Protein AF-A0A9P5D5K8-F1 (afdb_monomer_lite)

pLDDT: mean 82.78, std 13.25, range [27.94, 95.75]

Structure (mmCIF, N/CA/C/O backbone):
data_AF-A0A9P5D5K8-F1
#
_entry.id   AF-A0A9P5D5K8-F1
#
loop_
_atom_site.group_PDB
_atom_site.id
_atom_site.type_symbol
_atom_site.label_atom_id
_atom_site.label_alt_id
_atom_site.label_comp_id
_atom_site.label_asym_id
_atom_site.label_entity_id
_atom_site.label_seq_id
_atom_site.pdbx_PDB_ins_code
_atom_site.Cartn_x
_atom_site.Cartn_y
_atom_site.Cartn_z
_atom_site.occupancy
_atom_site.B_iso_or_equiv
_atom_site.auth_seq_id
_atom_site.auth_comp_id
_atom_site.auth_asym_id
_atom_site.auth_atom_id
_atom_site.pdbx_PDB_model_num
ATOM 1 N N . MET A 1 1 ? 2.256 -13.769 1.534 1.00 31.75 1 MET A N 1
ATOM 2 C CA . MET A 1 1 ? 2.678 -12.699 2.464 1.00 31.75 1 MET A CA 1
ATOM 3 C C . MET A 1 1 ? 2.309 -11.351 1.866 1.00 31.75 1 MET A C 1
ATOM 5 O O . MET A 1 1 ? 3.086 -10.786 1.107 1.00 31.75 1 MET A O 1
ATOM 9 N N . VAL A 1 2 ? 1.095 -10.870 2.132 1.00 27.94 2 VAL A N 1
ATOM 10 C CA . VAL A 1 2 ? 0.688 -9.510 1.761 1.00 27.94 2 VAL A CA 1
ATOM 11 C C . VAL A 1 2 ? 0.846 -8.666 3.016 1.00 27.94 2 VAL A C 1
ATOM 13 O O . VAL A 1 2 ? 0.007 -8.710 3.905 1.00 27.94 2 VAL A O 1
ATOM 16 N N . LEU A 1 3 ? 1.962 -7.943 3.112 1.00 34.12 3 LEU A N 1
ATOM 17 C CA . LEU A 1 3 ? 2.129 -6.882 4.102 1.00 34.12 3 LEU A CA 1
ATOM 18 C C . LEU A 1 3 ? 1.302 -5.679 3.638 1.00 34.12 3 LEU A C 1
ATOM 20 O O . LEU A 1 3 ? 1.823 -4.732 3.053 1.00 34.12 3 LEU A O 1
ATOM 24 N N . GLY A 1 4 ? -0.009 -5.754 3.850 1.00 31.48 4 GLY A N 1
ATOM 25 C CA . GLY A 1 4 ? -0.887 -4.598 3.784 1.00 31.48 4 GLY A CA 1
ATOM 26 C C . GLY A 1 4 ? -0.728 -3.804 5.071 1.00 31.48 4 GLY A C 1
ATOM 27 O O . GLY A 1 4 ? -1.453 -4.043 6.026 1.00 31.48 4 GLY A O 1
ATOM 28 N N . ARG A 1 5 ? 0.235 -2.877 5.119 1.00 42.47 5 ARG A N 1
ATOM 29 C CA . ARG A 1 5 ? 0.195 -1.796 6.111 1.00 42.47 5 ARG A CA 1
ATOM 30 C C . ARG A 1 5 ? -0.970 -0.889 5.735 1.00 42.47 5 ARG A C 1
ATOM 32 O O . ARG A 1 5 ? -0.818 -0.022 4.878 1.00 42.47 5 ARG A O 1
ATOM 39 N N . THR A 1 6 ? -2.132 -1.114 6.328 1.00 37.88 6 THR A N 1
ATOM 40 C CA . THR A 1 6 ? -3.164 -0.086 6.404 1.00 37.88 6 THR A CA 1
ATOM 41 C C . THR A 1 6 ? -2.795 0.819 7.569 1.00 37.88 6 THR A C 1
ATOM 43 O O . THR A 1 6 ? -2.892 0.425 8.728 1.00 37.88 6 THR A O 1
ATOM 46 N N . SER A 1 7 ? -2.295 2.008 7.223 1.00 39.59 7 SER A N 1
ATOM 47 C CA . SER A 1 7 ? -2.486 3.202 8.046 1.00 39.59 7 SER A CA 1
ATOM 48 C C . SER A 1 7 ? -3.969 3.273 8.403 1.00 39.59 7 SER A C 1
ATOM 50 O O . SER A 1 7 ? -4.795 2.955 7.545 1.00 39.59 7 SER A O 1
ATOM 52 N N . ASP A 1 8 ? -4.263 3.658 9.639 1.00 42.72 8 ASP A N 1
ATOM 53 C CA . ASP A 1 8 ? -5.608 3.848 10.196 1.00 42.72 8 ASP A CA 1
ATOM 54 C C . ASP A 1 8 ? -6.181 2.572 10.846 1.00 42.72 8 ASP A C 1
ATOM 56 O O . ASP A 1 8 ? -7.303 2.144 10.582 1.00 42.72 8 ASP A O 1
ATOM 60 N N . ARG A 1 9 ? -5.385 1.943 11.725 1.00 48.25 9 ARG A N 1
ATOM 61 C CA . ARG A 1 9 ? -5.931 1.122 12.816 1.00 48.25 9 ARG A CA 1
ATOM 62 C C . ARG A 1 9 ? -6.481 2.084 13.865 1.00 48.25 9 ARG A C 1
ATOM 64 O O . ARG A 1 9 ? -5.708 2.757 14.540 1.00 48.25 9 ARG A O 1
ATOM 71 N N . ILE A 1 10 ? -7.801 2.195 13.940 1.00 48.66 10 ILE A N 1
ATOM 72 C CA . ILE A 1 10 ? -8.468 2.732 15.122 1.00 48.66 10 ILE A CA 1
ATOM 73 C C . ILE A 1 10 ? -8.651 1.519 16.027 1.00 48.66 10 ILE A C 1
ATOM 75 O O . ILE A 1 10 ? -9.482 0.657 15.749 1.00 48.66 10 ILE A O 1
ATOM 79 N N . ASP A 1 11 ? -7.786 1.393 17.028 1.00 61.81 11 ASP A N 1
ATOM 80 C CA . ASP A 1 11 ? -7.912 0.345 18.032 1.00 61.81 11 ASP A CA 1
ATOM 81 C C . ASP A 1 11 ? -9.025 0.780 18.998 1.00 61.81 11 ASP A C 1
ATOM 83 O O . ASP A 1 11 ? -8.820 1.624 19.871 1.00 61.81 11 ASP A O 1
ATOM 87 N N . GLU A 1 12 ? -10.240 0.278 18.778 1.00 66.12 12 GLU A N 1
ATOM 88 C CA . GLU A 1 12 ? -11.374 0.505 19.674 1.00 66.12 12 GLU A CA 1
ATOM 89 C C . GLU A 1 12 ? -11.361 -0.521 20.809 1.00 66.12 12 GLU A C 1
ATOM 91 O O . GLU A 1 12 ? -11.148 -1.714 20.586 1.00 66.12 12 GLU A O 1
ATOM 96 N N . VAL A 1 13 ? -11.647 -0.060 22.027 1.00 71.44 13 VAL A N 1
ATOM 97 C CA . VAL A 1 13 ? -11.888 -0.929 23.185 1.00 71.44 13 VAL A CA 1
ATOM 98 C C . VAL A 1 13 ? -13.277 -0.609 23.753 1.00 71.44 13 VAL A C 1
ATOM 100 O O . VAL A 1 13 ? -13.381 0.117 24.742 1.00 71.44 13 VAL A O 1
ATOM 103 N N . PRO A 1 14 ? -14.363 -1.065 23.102 1.00 77.94 14 PRO A N 1
ATOM 104 C CA . PRO A 1 14 ? -15.708 -0.846 23.611 1.00 77.94 14 PRO A CA 1
ATOM 105 C C . PRO A 1 14 ? -16.027 -1.823 24.752 1.00 77.94 14 PRO A C 1
ATOM 107 O O . PRO A 1 14 ? -15.640 -2.991 24.716 1.00 77.94 14 PRO A O 1
ATOM 110 N N . ALA A 1 15 ? -16.780 -1.343 25.741 1.00 81.44 15 ALA A N 1
ATOM 111 C CA . ALA A 1 15 ? -17.529 -2.179 26.671 1.00 81.44 15 ALA A CA 1
ATOM 112 C C . ALA A 1 15 ? -19.016 -2.019 26.341 1.00 81.44 15 ALA A C 1
ATOM 114 O O . ALA A 1 15 ? -19.539 -0.907 26.390 1.00 81.44 15 ALA A O 1
ATOM 115 N N . GLU A 1 16 ? -19.679 -3.112 25.975 1.00 84.69 16 GLU A N 1
ATOM 116 C CA . GLU A 1 16 ? -21.118 -3.122 25.712 1.00 84.69 16 GLU A CA 1
ATOM 117 C C . GLU A 1 16 ? -21.843 -3.662 26.947 1.00 84.69 16 GLU A C 1
ATOM 119 O O . GLU A 1 16 ? -21.661 -4.823 27.315 1.00 84.69 16 GLU A O 1
ATOM 124 N N . ASP A 1 17 ? -22.652 -2.819 27.590 1.00 88.25 17 ASP A N 1
ATOM 125 C CA . ASP A 1 17 ? -23.550 -3.237 28.665 1.00 88.25 17 ASP A CA 1
ATOM 126 C C . ASP A 1 17 ? -24.972 -3.402 28.114 1.00 88.25 17 ASP A C 1
ATOM 128 O O . ASP A 1 17 ? -25.563 -2.460 27.584 1.00 88.25 17 ASP A O 1
ATOM 132 N N . ALA A 1 18 ? -25.512 -4.617 28.213 1.00 89.94 18 ALA A N 1
ATOM 133 C CA . ALA A 1 18 ? -26.875 -4.946 27.796 1.00 89.94 18 ALA A CA 1
ATOM 134 C C . ALA A 1 18 ? -27.897 -4.819 28.943 1.00 89.94 18 ALA A C 1
ATOM 136 O O . ALA A 1 18 ? -29.086 -5.079 28.736 1.00 89.94 18 ALA A O 1
ATOM 137 N N . ASN A 1 19 ? -27.454 -4.460 30.152 1.00 90.00 19 ASN A N 1
ATOM 138 C CA . ASN A 1 19 ? -28.333 -4.277 31.299 1.00 90.00 19 ASN A CA 1
ATOM 139 C C . ASN A 1 19 ? -29.208 -3.020 31.135 1.00 90.00 19 ASN A C 1
ATOM 141 O O . ASN A 1 19 ? -28.783 -2.026 30.543 1.00 90.00 19 ASN A O 1
ATOM 145 N N . PRO A 1 20 ? -30.448 -3.026 31.659 1.00 88.50 20 PRO A N 1
ATOM 146 C CA . PRO A 1 20 ? -31.321 -1.863 31.580 1.00 88.50 20 PRO A CA 1
ATOM 147 C C . PRO A 1 20 ? -30.758 -0.703 32.410 1.00 88.50 20 PRO A C 1
ATOM 149 O O . PRO A 1 20 ? -30.473 -0.859 33.597 1.00 88.50 20 PRO A O 1
ATOM 152 N N . ALA A 1 21 ? -30.655 0.479 31.801 1.00 85.31 21 ALA A N 1
ATOM 153 C CA . ALA A 1 21 ? -30.227 1.684 32.500 1.00 85.31 21 ALA A CA 1
ATOM 154 C C . ALA A 1 21 ? -31.316 2.151 33.482 1.00 85.31 21 ALA A C 1
ATOM 156 O O . ALA A 1 21 ? -32.383 2.614 33.074 1.00 85.31 21 ALA A O 1
ATOM 157 N N . VAL A 1 22 ? -31.041 2.032 34.781 1.00 86.94 22 VAL A N 1
ATOM 158 C CA . VAL A 1 22 ? -31.889 2.575 35.849 1.00 86.94 22 VAL A CA 1
ATOM 159 C C . VAL A 1 22 ? -31.395 3.983 36.165 1.00 86.94 22 VAL A C 1
ATOM 161 O O . VAL A 1 22 ? -30.307 4.153 36.705 1.00 86.94 22 VAL A O 1
ATOM 164 N N . ILE A 1 23 ? -32.180 4.995 35.795 1.00 90.06 23 ILE A N 1
ATOM 165 C CA . ILE A 1 23 ? -31.823 6.407 35.974 1.00 90.06 23 ILE A CA 1
ATOM 166 C C . ILE A 1 23 ? -32.816 7.031 36.950 1.00 90.06 23 ILE A C 1
ATOM 168 O O . ILE A 1 23 ? -34.020 7.024 36.686 1.00 90.06 23 ILE A O 1
ATOM 172 N N . ASP A 1 24 ? -32.321 7.578 38.061 1.00 90.69 24 ASP A N 1
ATOM 173 C CA . ASP A 1 24 ? -33.144 8.367 38.976 1.00 90.69 24 ASP A CA 1
ATOM 174 C C . ASP A 1 24 ? -33.364 9.776 38.388 1.00 90.69 24 ASP A C 1
ATOM 176 O O . ASP A 1 24 ? -32.397 10.528 38.221 1.00 90.69 24 ASP A O 1
ATOM 180 N N . PRO A 1 25 ? -34.612 10.181 38.076 1.00 89.00 25 PRO A N 1
ATOM 181 C CA . PRO A 1 25 ? -34.894 11.513 37.547 1.00 89.00 25 PRO A CA 1
ATOM 182 C C . PRO A 1 25 ? -34.552 12.646 38.525 1.00 89.00 25 PRO A C 1
ATOM 184 O O . PRO A 1 25 ? -34.396 13.785 38.087 1.00 89.00 25 PRO A O 1
ATOM 187 N N . SER A 1 26 ? -34.431 12.369 39.829 1.00 90.12 26 SER A N 1
ATOM 188 C CA . SER A 1 26 ? -34.051 13.376 40.825 1.00 90.12 26 SER A CA 1
ATOM 189 C C . SER A 1 26 ? -32.548 13.680 40.835 1.00 90.12 26 SER A C 1
ATOM 191 O O . SER A 1 26 ? -32.155 14.752 41.298 1.00 90.12 26 SER A O 1
ATOM 193 N N . ALA A 1 27 ? -31.710 12.757 40.356 1.00 90.19 27 ALA A N 1
ATOM 194 C CA . ALA A 1 27 ? -30.252 12.880 40.356 1.00 90.19 27 ALA A CA 1
ATOM 195 C C . ALA A 1 27 ? -29.620 12.146 39.151 1.00 90.19 27 ALA A C 1
ATOM 197 O O . ALA A 1 27 ? -28.823 11.221 39.329 1.00 90.19 27 ALA A O 1
ATOM 198 N N . PRO A 1 28 ? -29.935 12.561 37.910 1.00 91.12 28 PRO A N 1
ATOM 199 C CA . PRO A 1 28 ? -29.565 11.814 36.706 1.00 91.12 28 PRO A CA 1
ATOM 200 C C . PRO A 1 28 ? -28.048 11.659 36.534 1.00 91.12 28 PRO A C 1
ATOM 202 O O . PRO A 1 28 ? -27.577 10.580 36.186 1.00 91.12 28 PRO A O 1
ATOM 205 N N . GLU A 1 29 ? -27.270 12.702 36.835 1.00 93.38 29 GLU A N 1
ATOM 206 C CA . GLU A 1 29 ? -25.803 12.682 36.720 1.00 93.38 29 GLU A CA 1
ATOM 207 C C . GLU A 1 29 ? -25.156 11.634 37.629 1.00 93.38 29 GLU A C 1
ATOM 209 O O . GLU A 1 29 ? -24.178 10.994 37.247 1.00 93.38 29 GLU A O 1
ATOM 214 N N . GLN A 1 30 ? -25.712 11.429 38.825 1.00 93.25 30 GLN A N 1
ATOM 215 C CA . GLN A 1 30 ? -25.167 10.466 39.773 1.00 93.25 30 GLN A CA 1
ATOM 216 C C . GLN A 1 30 ? -25.436 9.030 39.311 1.00 93.25 30 GLN A C 1
ATOM 218 O O . GLN A 1 30 ? -24.507 8.225 39.280 1.00 93.25 30 GLN A O 1
ATOM 223 N N . SER A 1 31 ? -26.660 8.728 38.861 1.00 91.81 31 SER A N 1
ATOM 224 C CA . SER A 1 31 ? -26.983 7.413 38.290 1.00 91.81 31 SER A CA 1
ATOM 225 C C . SER A 1 31 ? -26.145 7.104 37.043 1.00 91.81 31 SER A C 1
ATOM 227 O O . SER A 1 31 ? -25.640 5.993 36.894 1.00 91.81 31 SER A O 1
ATOM 229 N N . LEU A 1 32 ? -25.944 8.086 36.157 1.00 92.31 32 LEU A N 1
ATOM 230 C CA . LEU A 1 32 ? -25.106 7.916 34.966 1.00 92.31 32 LEU A CA 1
ATOM 231 C C . LEU A 1 32 ? -23.630 7.696 35.323 1.00 92.31 32 LEU A C 1
ATOM 233 O O . LEU A 1 32 ? -22.975 6.851 34.711 1.00 92.31 32 LEU A O 1
ATOM 237 N N . ALA A 1 33 ? -23.107 8.417 36.318 1.00 94.00 33 ALA A N 1
ATOM 238 C CA . ALA A 1 33 ? -21.733 8.251 36.783 1.00 94.00 33 ALA A CA 1
ATOM 239 C C . ALA A 1 33 ? -21.492 6.865 37.401 1.00 94.00 33 ALA A C 1
ATOM 241 O O . ALA A 1 33 ? -20.441 6.271 37.162 1.00 94.00 33 ALA A O 1
ATOM 242 N N . GLU A 1 34 ? -22.453 6.333 38.158 1.00 92.56 34 GLU A N 1
ATOM 243 C CA . GLU A 1 34 ? -22.377 4.987 38.739 1.00 92.56 34 GLU A CA 1
ATOM 244 C C . GLU A 1 34 ? -22.346 3.904 37.651 1.00 92.56 34 GLU A C 1
ATOM 246 O O . GLU A 1 34 ? -21.442 3.066 37.651 1.00 92.56 34 GLU A O 1
ATOM 251 N N . ILE A 1 35 ? -23.242 3.985 36.660 1.00 92.44 35 ILE A N 1
ATOM 252 C CA . ILE A 1 35 ? -23.271 3.061 35.513 1.00 92.44 35 ILE A CA 1
ATOM 253 C C . ILE A 1 35 ? -21.960 3.138 34.714 1.00 92.44 35 ILE A C 1
ATOM 255 O O . ILE A 1 35 ? -21.347 2.116 34.399 1.00 92.44 35 ILE A O 1
ATOM 259 N N . ALA A 1 36 ? -21.487 4.351 34.411 1.00 92.00 36 ALA A N 1
ATOM 260 C CA . ALA A 1 36 ? -20.246 4.547 33.666 1.00 92.00 36 ALA A CA 1
ATOM 261 C C . ALA A 1 36 ? -19.017 4.030 34.433 1.00 92.00 36 ALA A C 1
ATOM 263 O O . ALA A 1 36 ? -18.110 3.456 33.827 1.00 92.00 36 ALA A O 1
ATOM 264 N N . ARG A 1 37 ? -18.985 4.202 35.762 1.00 93.75 37 ARG A N 1
ATOM 265 C CA . ARG A 1 37 ? -17.921 3.676 36.627 1.00 93.75 37 ARG A CA 1
ATOM 266 C C . ARG A 1 37 ? -17.870 2.154 36.563 1.00 93.75 37 ARG A C 1
ATOM 268 O O . ARG A 1 37 ? -16.786 1.596 36.403 1.00 93.75 37 ARG A O 1
ATOM 275 N N . ASP A 1 38 ? -19.019 1.496 36.672 1.00 92.56 38 ASP A N 1
ATOM 276 C CA . ASP A 1 38 ? -19.096 0.035 36.672 1.00 92.56 38 ASP A CA 1
ATOM 277 C C . ASP A 1 38 ? -18.688 -0.541 35.303 1.00 92.56 38 ASP A C 1
ATOM 279 O O . ASP A 1 38 ? -17.891 -1.483 35.238 1.00 92.56 38 ASP A O 1
ATOM 283 N N . GLY A 1 39 ? -19.109 0.100 34.204 1.00 91.38 39 GLY A N 1
ATOM 284 C CA . GLY A 1 39 ? -18.661 -0.242 32.850 1.00 91.38 39 GLY A CA 1
ATOM 285 C C . GLY A 1 39 ? -17.154 -0.035 32.632 1.00 91.38 39 GLY A C 1
ATOM 286 O O . GLY A 1 39 ? -16.469 -0.915 32.104 1.00 91.38 39 GLY A O 1
ATOM 287 N N . ALA A 1 40 ? -16.598 1.092 33.090 1.00 92.25 40 ALA A N 1
ATOM 288 C CA . ALA A 1 40 ? -15.162 1.367 33.000 1.00 92.25 40 ALA A CA 1
ATOM 289 C C . ALA A 1 40 ? -14.330 0.379 33.835 1.00 92.25 40 ALA A C 1
ATOM 291 O O . ALA A 1 40 ? -13.264 -0.063 33.400 1.00 92.25 40 ALA A O 1
ATOM 292 N N . GLN A 1 41 ? -14.822 -0.012 35.013 1.00 93.38 41 GLN A N 1
ATOM 293 C CA . GLN A 1 41 ? -14.164 -1.005 35.856 1.00 93.38 41 GLN A CA 1
ATOM 294 C C . GLN A 1 41 ? -14.095 -2.371 35.160 1.00 93.38 41 GLN A C 1
ATOM 296 O O . GLN A 1 41 ? -13.035 -3.002 35.155 1.00 93.38 41 GLN A O 1
ATOM 301 N N . ALA A 1 42 ? -15.191 -2.816 34.539 1.00 91.69 42 ALA A N 1
ATOM 302 C CA . ALA A 1 42 ? -15.216 -4.055 33.764 1.00 91.69 42 ALA A CA 1
ATOM 303 C C . ALA A 1 42 ? -14.225 -4.013 32.586 1.00 91.69 42 ALA A C 1
ATOM 305 O O . ALA A 1 42 ? -13.469 -4.966 32.379 1.00 91.69 42 ALA A O 1
ATOM 306 N N . LEU A 1 43 ? -14.159 -2.881 31.877 1.00 90.06 43 LEU A N 1
ATOM 307 C CA . LEU A 1 43 ? -13.229 -2.666 30.768 1.00 90.06 43 LEU A CA 1
ATOM 308 C C . LEU A 1 43 ? -11.760 -2.771 31.204 1.00 90.06 43 LEU A C 1
ATOM 310 O O . LEU A 1 43 ? -10.968 -3.477 30.579 1.00 90.06 43 LEU A O 1
ATOM 314 N N . ILE A 1 44 ? -11.392 -2.101 32.299 1.00 91.06 44 ILE A N 1
ATOM 315 C CA . ILE A 1 44 ? -10.026 -2.138 32.841 1.00 91.06 44 ILE A CA 1
ATOM 316 C C . ILE A 1 44 ? -9.662 -3.559 33.282 1.00 91.06 44 ILE A C 1
ATOM 318 O O . ILE A 1 44 ? -8.563 -4.034 32.984 1.00 91.06 44 ILE A O 1
ATOM 322 N N . ASN A 1 45 ? -10.588 -4.265 33.938 1.00 92.25 45 ASN A N 1
ATOM 323 C CA . ASN A 1 45 ? -10.374 -5.649 34.358 1.00 92.25 45 ASN A CA 1
ATOM 324 C C . ASN A 1 45 ? -10.095 -6.560 33.155 1.00 92.25 45 ASN A C 1
ATOM 326 O O . ASN A 1 45 ? -9.185 -7.388 33.209 1.00 92.25 45 ASN A O 1
ATOM 330 N N . GLN A 1 46 ? -10.831 -6.386 32.054 1.00 88.62 46 GLN A N 1
ATOM 331 C CA . GLN A 1 46 ? -10.610 -7.129 30.816 1.00 88.62 46 GLN A CA 1
ATOM 332 C C . GLN A 1 46 ? -9.249 -6.801 30.187 1.00 88.62 46 GLN A C 1
ATOM 334 O O . GLN A 1 46 ? -8.515 -7.716 29.815 1.00 88.62 46 GLN A O 1
ATOM 339 N N . LEU A 1 47 ? -8.880 -5.520 30.101 1.00 87.69 47 LEU A N 1
ATOM 340 C CA . LEU A 1 47 ? -7.600 -5.092 29.528 1.00 87.69 47 LEU A CA 1
ATOM 341 C C . LEU A 1 47 ? -6.400 -5.651 30.296 1.00 87.69 47 LEU A C 1
ATOM 343 O O . LEU A 1 47 ? -5.472 -6.171 29.684 1.00 87.69 47 LEU A O 1
ATOM 347 N N . LEU A 1 48 ? -6.422 -5.579 31.626 1.00 88.81 48 LEU A N 1
ATOM 348 C CA . LEU A 1 48 ? -5.296 -6.010 32.457 1.00 88.81 48 LEU A CA 1
ATOM 349 C C . LEU A 1 48 ? -5.210 -7.533 32.624 1.00 88.81 48 LEU A C 1
ATOM 351 O O . LEU A 1 48 ? -4.126 -8.049 32.886 1.00 88.81 48 LEU A O 1
ATOM 355 N N . THR A 1 49 ? -6.327 -8.250 32.470 1.00 88.31 49 THR A N 1
ATOM 356 C CA . THR A 1 49 ? -6.372 -9.708 32.674 1.00 88.31 49 THR A CA 1
ATOM 357 C C . THR A 1 49 ? -6.217 -10.491 31.371 1.00 88.31 49 THR A C 1
ATOM 359 O O . THR A 1 49 ? -5.560 -11.529 31.355 1.00 88.31 49 THR A O 1
ATOM 362 N N . ALA A 1 50 ? -6.826 -10.027 30.276 1.00 84.50 50 ALA A N 1
ATOM 363 C CA . ALA A 1 50 ? -6.883 -10.779 29.023 1.00 84.50 50 ALA A CA 1
ATOM 364 C C . ALA A 1 50 ? -5.783 -10.397 28.018 1.00 84.50 50 ALA A C 1
ATOM 366 O O . ALA A 1 50 ? -5.471 -11.199 27.136 1.00 84.50 50 ALA A O 1
ATOM 367 N N . CYS A 1 51 ? -5.198 -9.197 28.118 1.00 84.00 51 CYS A N 1
ATOM 368 C CA . 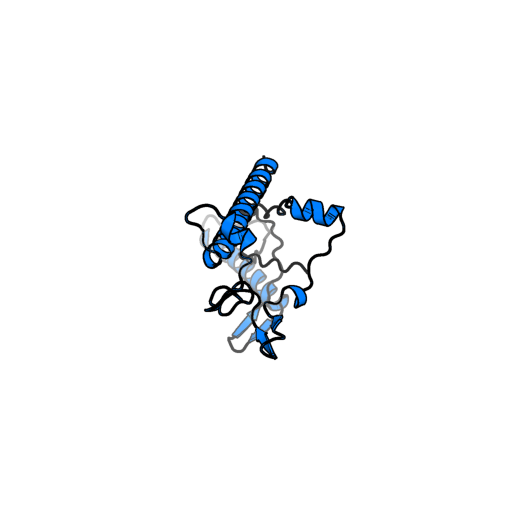CYS A 1 51 ? -4.212 -8.719 27.146 1.00 84.00 51 CYS A CA 1
ATOM 369 C C . CYS A 1 51 ? -2.770 -8.914 27.650 1.00 84.00 51 CYS A C 1
ATOM 371 O O . CYS A 1 51 ? -2.477 -8.643 28.815 1.00 84.00 51 CYS A O 1
ATOM 373 N N . PRO A 1 52 ? -1.828 -9.344 26.790 1.00 86.69 52 PRO A N 1
ATOM 374 C CA . PRO A 1 52 ? -0.443 -9.534 27.194 1.00 86.69 52 PRO A CA 1
ATOM 375 C C . PRO A 1 52 ? 0.266 -8.186 27.388 1.00 86.69 52 PRO A C 1
ATOM 377 O O . PRO A 1 52 ? 0.164 -7.276 26.557 1.00 86.69 52 PRO A O 1
ATOM 380 N N . LEU A 1 53 ? 1.025 -8.094 28.481 1.00 86.50 53 LEU A N 1
ATOM 381 C CA . LEU A 1 53 ? 1.843 -6.937 28.837 1.00 86.50 53 LEU A CA 1
ATOM 382 C C . LEU A 1 53 ? 3.252 -7.076 28.250 1.00 86.50 53 LEU A C 1
ATOM 384 O O . LEU A 1 53 ? 3.912 -8.101 28.419 1.00 86.50 53 LEU A O 1
ATOM 388 N N . ALA A 1 54 ? 3.728 -6.026 27.588 1.00 86.38 54 ALA A N 1
ATOM 389 C CA . ALA A 1 54 ? 5.071 -5.927 27.039 1.00 86.38 54 ALA A CA 1
ATOM 390 C C . ALA A 1 54 ? 5.836 -4.790 27.726 1.00 86.38 54 ALA A C 1
ATOM 392 O O . ALA A 1 54 ? 5.541 -3.611 27.526 1.00 86.38 54 ALA A O 1
ATOM 393 N N . THR A 1 55 ? 6.853 -5.136 28.513 1.00 86.38 55 THR A N 1
ATOM 394 C CA . THR A 1 55 ? 7.753 -4.149 29.121 1.00 86.38 55 THR A CA 1
ATOM 395 C C . THR A 1 55 ? 8.857 -3.790 28.135 1.00 86.38 55 THR A C 1
ATOM 397 O O . THR A 1 55 ? 9.702 -4.617 27.793 1.00 86.38 55 THR A O 1
ATOM 400 N N . THR A 1 56 ? 8.855 -2.542 27.681 1.00 86.38 56 THR A N 1
ATOM 401 C CA . THR A 1 56 ? 9.894 -1.957 26.827 1.00 86.38 56 THR A CA 1
ATOM 402 C C . THR A 1 56 ? 10.689 -0.933 27.641 1.00 86.38 56 THR A C 1
ATOM 404 O O . THR A 1 56 ? 10.262 -0.514 28.713 1.00 86.38 56 THR A O 1
ATOM 407 N N . LYS A 1 57 ? 11.858 -0.506 27.147 1.00 87.00 57 LYS A N 1
ATOM 408 C CA . LYS A 1 57 ? 12.666 0.551 27.790 1.00 87.00 57 LYS A CA 1
ATOM 409 C C . LYS A 1 57 ? 11.883 1.852 28.017 1.00 87.00 57 LYS A C 1
ATOM 411 O O . LYS A 1 57 ? 12.186 2.572 28.960 1.00 87.00 57 LYS A O 1
ATOM 416 N N . ASP A 1 58 ? 10.877 2.101 27.183 1.00 85.75 58 ASP A N 1
ATOM 417 C CA . ASP A 1 58 ? 10.040 3.302 27.214 1.00 85.75 58 ASP A CA 1
ATOM 418 C C . ASP A 1 58 ? 8.796 3.162 28.120 1.00 85.75 58 ASP A C 1
ATOM 420 O O . ASP A 1 58 ? 8.089 4.144 28.330 1.00 85.75 58 ASP A O 1
ATOM 424 N N . GLY A 1 59 ? 8.511 1.969 28.668 1.00 90.12 59 GLY A N 1
ATOM 425 C CA . GLY A 1 59 ? 7.367 1.733 29.559 1.00 90.12 59 GLY A CA 1
ATOM 426 C C . GLY A 1 59 ? 6.683 0.373 29.384 1.00 90.12 59 GLY A C 1
ATOM 427 O O . GLY A 1 59 ? 7.142 -0.493 28.637 1.00 90.12 59 GLY A O 1
ATOM 428 N N . VAL A 1 60 ? 5.564 0.186 30.090 1.00 90.12 60 VAL A N 1
ATOM 429 C CA . VAL A 1 60 ? 4.708 -1.008 29.991 1.00 90.12 60 VAL A CA 1
ATOM 430 C C . VAL A 1 60 ? 3.606 -0.750 28.967 1.00 90.12 60 VAL A C 1
ATOM 432 O O . VAL A 1 60 ? 2.838 0.199 29.103 1.00 90.12 60 VAL A O 1
ATOM 435 N N . LEU A 1 61 ? 3.536 -1.597 27.945 1.00 90.31 61 LEU A N 1
ATOM 436 C CA . LEU A 1 61 ? 2.563 -1.522 26.859 1.00 90.31 61 LEU A CA 1
ATOM 437 C C . LEU A 1 61 ? 1.615 -2.725 26.925 1.00 90.31 61 LEU A C 1
ATOM 439 O O . LEU A 1 61 ? 2.033 -3.825 27.282 1.00 90.31 61 LEU A O 1
ATOM 443 N N . ILE A 1 62 ? 0.353 -2.531 26.546 1.00 88.19 62 ILE A N 1
ATOM 444 C CA . ILE A 1 62 ? -0.647 -3.600 26.411 1.00 88.19 62 ILE A CA 1
ATOM 445 C C . ILE A 1 62 ? -0.835 -3.889 24.919 1.00 88.19 62 ILE A C 1
ATOM 447 O O . ILE A 1 62 ? -1.037 -2.961 24.137 1.00 88.19 62 ILE A O 1
ATOM 451 N N . SER A 1 63 ? -0.784 -5.160 24.509 1.00 87.31 63 SER A N 1
ATOM 452 C CA . SER A 1 63 ? -1.173 -5.537 23.144 1.00 87.31 63 SER A CA 1
ATOM 453 C C . SER A 1 63 ? -2.682 -5.735 23.071 1.00 87.31 63 SER A C 1
ATOM 455 O O . SER A 1 63 ? -3.204 -6.696 23.634 1.00 87.31 63 SER A O 1
ATOM 457 N N . LEU A 1 64 ? -3.370 -4.860 22.344 1.00 85.44 64 LEU A N 1
ATOM 458 C CA . LEU A 1 64 ? -4.811 -4.968 22.133 1.00 85.44 64 LEU A CA 1
ATOM 459 C C . LEU A 1 64 ? -5.148 -6.073 21.111 1.00 85.44 64 LEU A C 1
ATOM 461 O O . LEU A 1 64 ? -4.350 -6.330 20.198 1.00 85.44 64 LEU A O 1
ATOM 465 N N . PRO A 1 65 ? -6.302 -6.750 21.260 1.00 84.69 65 PRO A N 1
ATOM 466 C CA . PRO A 1 65 ? -6.811 -7.682 20.259 1.00 84.69 65 PRO A CA 1
ATOM 467 C C . PRO A 1 65 ? -7.254 -6.947 18.986 1.00 84.69 65 PRO A C 1
ATOM 469 O O . PRO A 1 65 ? -7.412 -5.729 18.969 1.00 84.69 65 PRO A O 1
ATOM 472 N N . GLU A 1 66 ? -7.464 -7.694 17.899 1.00 83.75 66 GLU A N 1
ATOM 473 C CA . GLU A 1 66 ? -7.997 -7.105 16.669 1.00 83.75 66 GLU A CA 1
ATOM 474 C C . GLU A 1 66 ? -9.447 -6.623 16.875 1.00 83.75 66 GLU A C 1
ATOM 476 O O . GLU A 1 66 ? -10.242 -7.342 17.489 1.00 83.75 66 GLU A O 1
ATOM 481 N N . PRO A 1 67 ? -9.814 -5.437 16.355 1.00 84.00 67 PRO A N 1
ATOM 482 C CA . PRO A 1 67 ? -11.158 -4.896 16.514 1.00 84.00 67 PRO A CA 1
ATOM 483 C C . PRO A 1 67 ? -12.196 -5.785 15.815 1.00 84.00 67 PRO A C 1
ATOM 485 O O . PRO A 1 67 ? -12.021 -6.195 14.664 1.00 84.00 67 PRO A O 1
ATOM 488 N N . THR A 1 68 ? -13.296 -6.080 16.510 1.00 84.38 68 THR A N 1
ATOM 489 C CA . THR A 1 68 ? -14.403 -6.919 16.014 1.00 84.38 68 THR A CA 1
ATOM 490 C C . THR A 1 68 ? -15.499 -6.105 15.321 1.00 84.38 68 THR A C 1
ATOM 492 O O . THR A 1 68 ? -16.227 -6.638 14.476 1.00 84.38 68 THR A O 1
ATOM 495 N N . THR A 1 69 ? -15.604 -4.814 15.640 1.00 83.75 69 THR A N 1
ATOM 496 C CA . THR A 1 69 ? -16.585 -3.879 15.085 1.00 83.75 69 THR A CA 1
ATOM 497 C C . THR A 1 69 ? -16.266 -3.585 13.616 1.00 83.75 69 THR A C 1
ATOM 499 O O . THR A 1 69 ? -15.191 -3.112 13.245 1.00 83.75 69 THR A O 1
ATOM 502 N N . ARG A 1 70 ? -17.203 -3.904 12.713 1.00 85.69 70 ARG A N 1
ATOM 503 C CA . ARG A 1 70 ? -17.024 -3.662 11.272 1.00 85.69 70 ARG A CA 1
ATOM 504 C C . ARG A 1 70 ? -17.392 -2.223 10.932 1.00 85.69 70 ARG A C 1
ATOM 506 O O . ARG A 1 70 ? -18.561 -1.917 10.722 1.00 85.69 70 ARG A O 1
ATOM 513 N N . ILE A 1 71 ? -16.384 -1.369 10.810 1.00 85.56 71 ILE A N 1
ATOM 514 C CA . ILE A 1 71 ? -16.558 0.033 10.413 1.00 85.56 71 ILE A CA 1
ATOM 515 C C . ILE A 1 71 ? -16.453 0.152 8.881 1.00 85.56 71 ILE A C 1
ATOM 517 O O . ILE A 1 71 ? -15.571 -0.471 8.272 1.00 85.56 71 ILE A O 1
ATOM 521 N N . PRO A 1 72 ? -17.337 0.920 8.210 1.00 90.06 72 PRO A N 1
ATOM 522 C CA . PRO A 1 72 ? -17.214 1.157 6.778 1.00 90.06 72 PRO A CA 1
ATOM 523 C C . PRO A 1 72 ? -15.914 1.904 6.461 1.00 90.06 72 PRO A C 1
ATOM 525 O O . PRO A 1 72 ? -15.530 2.858 7.132 1.00 90.06 72 PRO A O 1
ATOM 528 N N . ARG A 1 73 ? -15.232 1.479 5.395 1.00 90.12 73 ARG A N 1
ATOM 529 C CA . ARG A 1 73 ? -14.018 2.154 4.924 1.00 90.12 73 ARG A CA 1
ATOM 530 C C . ARG A 1 73 ? -14.371 3.496 4.288 1.00 90.12 73 ARG A C 1
ATOM 532 O O . ARG A 1 73 ? -15.273 3.551 3.460 1.00 90.12 73 ARG A O 1
ATOM 539 N N . GLU A 1 74 ? -13.568 4.526 4.557 1.00 88.38 74 GLU A N 1
ATOM 540 C CA . GLU A 1 74 ? -13.661 5.817 3.853 1.00 88.38 74 GLU A CA 1
ATOM 541 C C . GLU A 1 74 ? -13.399 5.650 2.348 1.00 88.38 74 GLU A C 1
ATOM 543 O O . GLU A 1 74 ? -14.105 6.195 1.502 1.00 88.38 74 GLU A O 1
ATOM 548 N N . LYS A 1 75 ? -12.366 4.868 2.004 1.00 89.56 75 LYS A N 1
ATOM 549 C CA . LYS A 1 75 ? -11.924 4.665 0.621 1.00 89.56 75 LYS A CA 1
ATOM 550 C C . LYS A 1 75 ? -12.158 3.227 0.172 1.00 89.56 75 LYS A C 1
ATOM 552 O O . LYS A 1 75 ? -11.852 2.291 0.932 1.00 89.56 75 LYS A O 1
ATOM 557 N N . PRO A 1 76 ? -12.611 3.032 -1.082 1.00 88.00 76 PRO A N 1
ATOM 558 C CA . PRO A 1 76 ? -12.733 1.703 -1.648 1.00 88.00 76 PRO A CA 1
ATOM 559 C C . PRO A 1 76 ? -11.376 1.004 -1.627 1.00 88.00 76 PRO A C 1
ATOM 561 O O . PRO A 1 76 ? -10.312 1.636 -1.638 1.00 88.00 76 PRO A O 1
ATOM 564 N N . VAL A 1 77 ? -11.414 -0.323 -1.580 1.00 86.69 77 VAL A N 1
ATOM 565 C CA . VAL A 1 77 ? -10.196 -1.124 -1.672 1.00 86.69 77 VAL A CA 1
ATOM 566 C C . VAL A 1 77 ? -9.501 -0.784 -2.997 1.00 86.69 77 VAL A C 1
ATOM 568 O O . VAL A 1 77 ? -10.174 -0.745 -4.030 1.00 86.69 77 VAL A O 1
ATOM 571 N N . PRO A 1 78 ? -8.180 -0.515 -3.000 1.00 88.69 78 PRO A N 1
ATOM 572 C CA . PRO A 1 78 ? -7.457 -0.255 -4.234 1.00 88.69 78 PRO A CA 1
ATOM 573 C C . PRO A 1 78 ? -7.657 -1.406 -5.222 1.00 88.69 78 PRO A C 1
ATOM 575 O O . PRO A 1 78 ? -7.267 -2.542 -4.952 1.00 88.69 78 PRO A O 1
ATOM 578 N N . GLU A 1 79 ? -8.272 -1.112 -6.364 1.00 84.25 79 GLU A N 1
ATOM 579 C CA . GLU A 1 79 ? -8.494 -2.108 -7.409 1.00 84.25 79 GLU A CA 1
ATOM 580 C C . GLU A 1 79 ? -7.163 -2.644 -7.946 1.00 84.25 79 GLU A C 1
ATOM 582 O O . GLU A 1 79 ? -6.160 -1.925 -8.060 1.00 84.25 79 GLU A O 1
ATOM 587 N N . ALA A 1 80 ? -7.165 -3.925 -8.320 1.00 84.31 80 ALA A N 1
ATOM 588 C CA . ALA A 1 80 ? -6.025 -4.535 -8.979 1.00 84.31 80 ALA A CA 1
ATOM 589 C C . ALA A 1 80 ? -5.714 -3.782 -10.280 1.00 84.31 80 ALA A C 1
ATOM 591 O O . ALA A 1 80 ? -6.588 -3.543 -11.114 1.00 84.31 80 ALA A O 1
ATOM 592 N N . LYS A 1 81 ? -4.444 -3.409 -10.467 1.00 82.88 81 LYS A N 1
ATOM 593 C CA . LYS A 1 81 ? -4.020 -2.692 -11.672 1.00 82.88 81 LYS A CA 1
ATOM 594 C C . LYS A 1 81 ? -4.276 -3.571 -12.901 1.00 82.88 81 LYS A C 1
ATOM 596 O O . LYS A 1 81 ? -3.800 -4.710 -12.922 1.00 82.88 81 LYS A O 1
ATOM 601 N N . PRO A 1 82 ? -4.966 -3.065 -13.936 1.00 86.62 82 PRO A N 1
ATOM 602 C CA . PRO A 1 82 ? -5.211 -3.850 -15.133 1.00 86.62 82 PRO A CA 1
ATOM 603 C C . PRO A 1 82 ? -3.882 -4.168 -15.836 1.00 86.62 82 PRO A C 1
ATOM 605 O O . PRO A 1 82 ? -3.001 -3.302 -15.911 1.00 86.62 82 PRO A O 1
ATOM 608 N N . PRO A 1 83 ? -3.723 -5.386 -16.388 1.00 89.06 83 PRO A N 1
ATOM 609 C CA . PRO A 1 83 ? -2.479 -5.790 -17.020 1.00 89.06 83 PRO A CA 1
ATOM 610 C C . PRO A 1 83 ? -2.230 -4.964 -18.280 1.00 89.06 83 PRO A C 1
ATOM 612 O O . PRO A 1 83 ? -3.090 -4.852 -19.167 1.00 89.06 83 PRO A O 1
ATOM 615 N N . THR A 1 84 ? -1.019 -4.427 -18.384 1.00 92.12 84 THR A N 1
ATOM 616 C CA . THR A 1 84 ? -0.539 -3.690 -19.551 1.00 92.12 84 THR A CA 1
ATOM 617 C C . THR A 1 84 ? -0.475 -4.593 -20.781 1.00 92.12 84 THR A C 1
ATOM 619 O O . THR A 1 84 ? -0.374 -5.818 -20.693 1.00 92.12 84 THR A O 1
ATOM 622 N N . LYS A 1 85 ? -0.465 -3.998 -21.980 1.00 91.12 85 LYS A N 1
ATOM 623 C CA . LYS A 1 85 ? -0.362 -4.771 -23.229 1.00 91.12 85 LYS A CA 1
ATOM 624 C C . LYS A 1 85 ? 0.887 -5.666 -23.277 1.00 91.12 85 LYS A C 1
ATOM 626 O O . LYS A 1 85 ? 0.829 -6.753 -23.846 1.00 91.12 85 LYS A O 1
ATOM 631 N N . TRP A 1 86 ? 1.995 -5.221 -22.677 1.00 90.94 86 TRP A N 1
ATOM 632 C CA . TRP A 1 86 ? 3.212 -6.025 -22.572 1.00 90.94 86 TRP A CA 1
ATOM 633 C C . TRP A 1 86 ? 3.041 -7.201 -21.613 1.00 90.94 86 TRP A C 1
ATOM 635 O O . TRP A 1 86 ? 3.435 -8.301 -21.965 1.00 90.94 86 TRP A O 1
ATOM 645 N N . GLU A 1 87 ? 2.409 -7.014 -20.455 1.00 91.19 87 GLU A N 1
ATOM 646 C CA . GLU A 1 87 ? 2.144 -8.113 -19.514 1.00 91.19 87 GLU A CA 1
ATOM 647 C C . GLU A 1 87 ? 1.191 -9.149 -20.112 1.00 91.19 87 GLU A C 1
ATOM 649 O O . GLU A 1 87 ? 1.452 -10.343 -20.004 1.00 91.19 87 GLU A O 1
ATOM 654 N N . ARG A 1 88 ? 0.154 -8.714 -20.843 1.00 91.75 88 ARG A N 1
ATOM 655 C CA . ARG A 1 88 ? -0.727 -9.624 -21.599 1.00 91.75 88 ARG A CA 1
ATOM 656 C C . ARG A 1 88 ? 0.055 -10.436 -22.635 1.00 91.75 88 ARG A C 1
ATOM 658 O O . ARG A 1 88 ? -0.164 -11.635 -22.785 1.00 91.75 88 ARG A O 1
ATOM 665 N N . PHE A 1 89 ? 0.979 -9.789 -23.348 1.00 94.25 89 PHE A N 1
ATOM 666 C CA . PHE A 1 89 ? 1.844 -10.459 -24.318 1.00 94.25 89 PHE A CA 1
ATOM 667 C C . PHE A 1 89 ? 2.832 -11.420 -23.644 1.00 94.25 89 PHE A C 1
ATOM 669 O O . PHE A 1 89 ? 2.975 -12.555 -24.092 1.00 94.25 89 PHE A O 1
ATOM 676 N N . ALA A 1 90 ? 3.478 -10.988 -22.562 1.00 93.94 90 ALA A N 1
ATOM 677 C CA . ALA A 1 90 ? 4.434 -11.779 -21.802 1.00 93.94 90 ALA A CA 1
ATOM 678 C C . ALA A 1 90 ? 3.769 -13.018 -21.197 1.00 93.94 90 ALA A C 1
ATOM 680 O O . ALA A 1 90 ? 4.310 -14.109 -21.337 1.00 93.94 90 ALA A O 1
ATOM 681 N N . ALA A 1 91 ? 2.565 -12.876 -20.635 1.00 92.56 91 ALA A N 1
ATOM 682 C CA . ALA A 1 91 ? 1.764 -13.994 -20.149 1.00 92.56 91 ALA A CA 1
ATOM 683 C C . ALA A 1 91 ? 1.421 -14.974 -21.282 1.00 92.56 91 ALA A C 1
ATOM 685 O O . ALA A 1 91 ? 1.677 -16.167 -21.151 1.00 92.56 91 ALA A O 1
ATOM 686 N N . LYS A 1 92 ? 0.946 -14.478 -22.437 1.00 95.00 92 LYS A N 1
ATOM 687 C CA . LYS A 1 92 ? 0.625 -15.326 -23.603 1.00 95.00 92 LYS A CA 1
ATOM 688 C C . LYS A 1 92 ? 1.846 -16.064 -24.164 1.00 95.00 92 LYS A C 1
ATOM 690 O O . LYS A 1 92 ? 1.709 -17.157 -24.700 1.00 95.00 92 LYS A O 1
ATOM 695 N N . LYS A 1 93 ? 3.030 -15.455 -24.088 1.00 95.75 93 LYS A N 1
ATOM 696 C CA . LYS A 1 93 ? 4.290 -16.029 -24.582 1.00 95.75 93 LYS A CA 1
ATOM 697 C C . LYS A 1 93 ? 5.077 -16.800 -23.519 1.00 95.75 93 LYS A C 1
ATOM 699 O O . LYS A 1 93 ? 6.127 -17.337 -23.849 1.00 95.75 93 LYS A O 1
ATOM 704 N N . GLY A 1 94 ? 4.616 -16.838 -22.269 1.00 92.56 94 GLY A N 1
ATOM 705 C CA . GLY A 1 94 ? 5.353 -17.463 -21.166 1.00 92.56 94 GLY A CA 1
ATOM 706 C C . GLY A 1 94 ? 6.672 -16.760 -20.818 1.00 92.56 94 GLY A C 1
ATOM 707 O O . GLY A 1 94 ? 7.582 -17.382 -20.273 1.00 92.56 94 GLY A O 1
ATOM 708 N N . ILE A 1 95 ? 6.806 -15.467 -21.133 1.00 93.00 95 ILE A N 1
ATOM 709 C CA . ILE A 1 95 ? 8.011 -14.689 -20.827 1.00 93.00 95 ILE A CA 1
ATOM 710 C C . ILE A 1 95 ? 8.0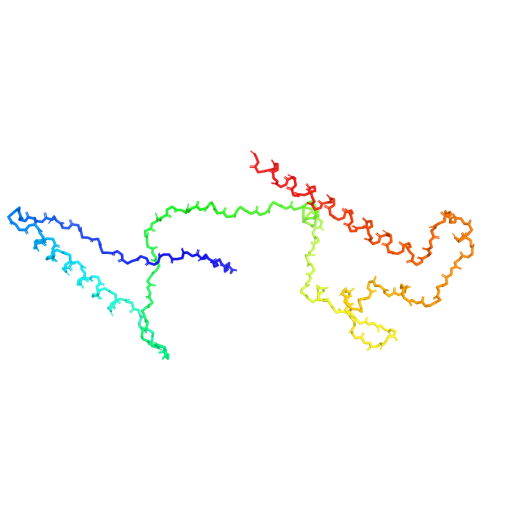20 -14.392 -19.327 1.00 93.00 95 ILE A C 1
ATOM 712 O O . ILE A 1 95 ? 7.248 -13.566 -18.836 1.00 93.00 95 ILE A O 1
ATOM 716 N N . LYS A 1 96 ? 8.917 -15.058 -18.597 1.00 90.88 96 LYS A N 1
ATOM 717 C CA . LYS A 1 96 ? 9.092 -14.848 -17.157 1.00 90.88 96 LYS A CA 1
ATOM 718 C C . LYS A 1 96 ? 9.732 -13.478 -16.877 1.00 90.88 96 LYS A C 1
ATOM 720 O O . LYS A 1 96 ? 10.583 -13.025 -17.650 1.00 90.88 96 LYS A O 1
ATOM 725 N N . PRO A 1 97 ? 9.356 -12.803 -15.775 1.00 89.12 97 PRO A N 1
ATOM 726 C CA . PRO A 1 97 ? 10.008 -11.565 -15.373 1.00 89.12 97 PRO A CA 1
ATOM 727 C C . PRO A 1 97 ? 11.488 -11.813 -15.058 1.00 89.12 97 PRO A C 1
ATOM 729 O O . PRO A 1 97 ? 11.869 -12.867 -14.550 1.00 89.12 97 PRO A O 1
ATOM 732 N N . LYS A 1 98 ? 12.324 -10.810 -15.339 1.00 90.12 98 LYS A N 1
ATOM 733 C CA . LYS A 1 98 ? 13.761 -10.860 -15.044 1.00 90.12 98 LYS A CA 1
ATOM 734 C C . LYS A 1 98 ? 14.007 -11.022 -13.541 1.00 90.12 98 LYS A C 1
ATOM 736 O O . LYS A 1 98 ? 13.340 -10.375 -12.726 1.00 90.12 98 LYS A O 1
ATOM 741 N N . THR A 1 99 ? 15.007 -11.823 -13.180 1.00 91.94 99 THR A N 1
ATOM 742 C CA . THR A 1 99 ? 15.395 -12.042 -11.778 1.00 91.94 99 THR A CA 1
ATOM 743 C C . THR A 1 99 ? 15.917 -10.752 -11.130 1.00 91.94 99 THR A C 1
ATOM 745 O O . THR A 1 99 ? 16.209 -9.754 -11.801 1.00 91.94 99 THR A O 1
ATOM 748 N N . ARG A 1 100 ? 16.019 -10.730 -9.792 1.00 87.44 100 ARG A N 1
ATOM 749 C CA . ARG A 1 100 ? 16.549 -9.568 -9.049 1.00 87.44 100 ARG A CA 1
ATOM 750 C C . ARG A 1 100 ? 17.964 -9.199 -9.506 1.00 87.44 100 ARG A C 1
ATOM 752 O O . ARG A 1 100 ? 18.251 -8.022 -9.699 1.00 87.44 100 ARG A O 1
ATOM 759 N N . GLU A 1 101 ? 18.804 -10.199 -9.740 1.00 85.25 101 GLU A N 1
ATOM 760 C CA . GLU A 1 101 ? 20.190 -10.032 -10.187 1.00 85.25 101 GLU A CA 1
ATOM 761 C C . GLU A 1 101 ? 20.273 -9.453 -11.600 1.00 85.25 101 GLU A C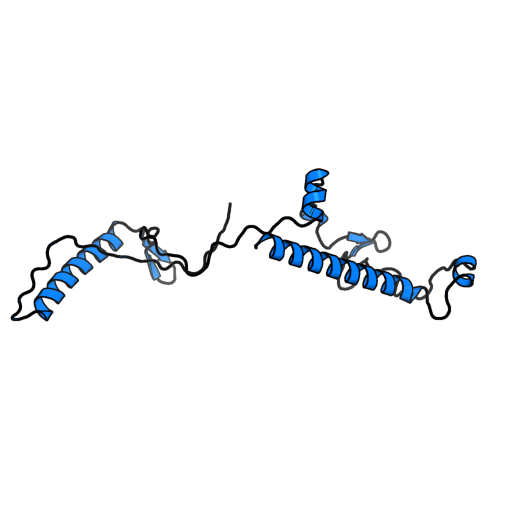 1
ATOM 763 O O . GLU A 1 101 ? 20.994 -8.486 -11.834 1.00 85.25 101 GLU A O 1
ATOM 768 N N . GLN A 1 102 ? 19.447 -9.942 -12.529 1.00 84.25 102 GLN A N 1
ATOM 769 C CA . GLN A 1 102 ? 19.386 -9.412 -13.896 1.00 84.25 102 GLN A CA 1
ATOM 770 C C . GLN A 1 102 ? 18.949 -7.938 -13.940 1.00 84.25 102 GLN A C 1
ATOM 772 O O . GLN A 1 102 ? 19.385 -7.180 -14.814 1.00 84.25 102 GLN A O 1
ATOM 777 N N . ARG A 1 103 ? 18.106 -7.518 -12.986 1.00 85.38 103 ARG A N 1
ATOM 778 C CA . ARG A 1 103 ? 17.660 -6.124 -12.822 1.00 85.38 103 ARG A CA 1
ATOM 779 C C . ARG A 1 103 ? 18.696 -5.222 -12.149 1.00 85.38 103 ARG A C 1
ATOM 781 O O . ARG A 1 103 ? 18.521 -4.004 -12.176 1.00 85.38 103 ARG A O 1
ATOM 788 N N . ARG A 1 104 ? 19.771 -5.773 -11.575 1.00 89.50 104 ARG A N 1
ATOM 789 C CA . ARG A 1 104 ? 20.818 -4.982 -10.921 1.00 89.50 104 ARG A CA 1
ATOM 790 C C . ARG A 1 104 ? 21.469 -4.027 -11.924 1.00 89.50 104 ARG A C 1
ATOM 792 O O . ARG A 1 104 ? 21.783 -4.406 -13.057 1.00 89.50 104 ARG A O 1
ATOM 799 N N . ASN A 1 105 ? 21.687 -2.788 -11.484 1.00 87.38 105 ASN A N 1
ATOM 800 C CA . ASN A 1 105 ? 22.323 -1.720 -12.257 1.00 87.38 105 ASN A CA 1
ATOM 801 C C . ASN A 1 105 ? 23.858 -1.838 -12.251 1.00 87.38 105 ASN A C 1
ATOM 803 O O . ASN A 1 105 ? 24.559 -0.863 -12.005 1.00 87.38 105 ASN A O 1
ATOM 807 N N . LEU A 1 106 ? 24.382 -3.041 -12.460 1.00 89.31 106 LEU A N 1
ATOM 808 C CA . LEU A 1 106 ? 25.814 -3.274 -12.578 1.00 89.31 106 LEU A CA 1
ATOM 809 C C . LEU A 1 106 ? 26.053 -4.247 -13.728 1.00 89.31 106 LEU A C 1
ATOM 811 O O . LEU A 1 106 ? 25.320 -5.229 -13.870 1.00 89.31 106 LEU A O 1
ATOM 815 N N . ALA A 1 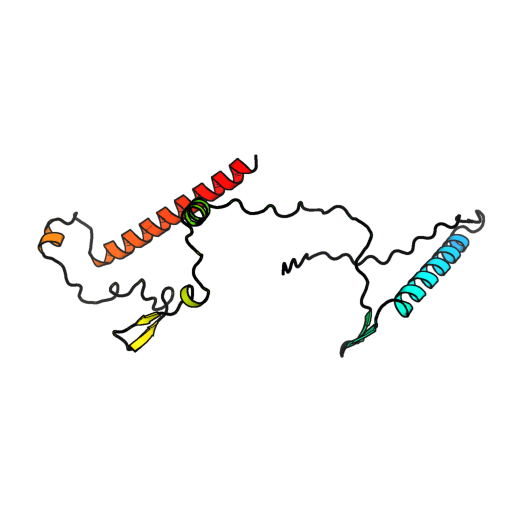107 ? 27.019 -3.923 -14.571 1.00 87.88 107 ALA A N 1
ATOM 816 C CA . ALA A 1 107 ? 27.486 -4.733 -15.680 1.00 87.88 107 ALA A CA 1
ATOM 817 C C . ALA A 1 107 ? 29.007 -4.604 -15.753 1.00 87.88 107 ALA A C 1
ATOM 819 O O . ALA A 1 107 ? 29.558 -3.536 -15.492 1.00 87.88 107 ALA A O 1
ATOM 820 N N . PHE A 1 108 ? 29.667 -5.714 -16.041 1.00 86.38 108 PHE A N 1
ATOM 821 C CA . PHE A 1 108 ? 31.111 -5.749 -16.186 1.00 86.38 108 PHE A CA 1
ATOM 822 C C . PHE A 1 108 ? 31.488 -5.165 -17.553 1.00 86.38 108 PHE A C 1
ATOM 824 O O . PHE A 1 108 ? 30.829 -5.472 -18.547 1.00 86.38 108 PHE A O 1
ATOM 831 N N . ASP A 1 109 ? 32.464 -4.259 -17.579 1.00 85.56 109 ASP A N 1
ATOM 832 C CA . ASP A 1 109 ? 32.992 -3.660 -18.804 1.00 85.56 109 ASP A CA 1
ATOM 833 C C . ASP A 1 109 ? 34.332 -4.317 -19.144 1.00 85.56 109 ASP A C 1
ATOM 835 O O . ASP A 1 109 ? 35.350 -3.990 -18.533 1.00 85.56 109 ASP A O 1
ATOM 839 N N . ASP A 1 110 ? 34.335 -5.230 -20.120 1.00 85.56 110 ASP A N 1
ATOM 840 C CA . ASP A 1 110 ? 35.512 -6.039 -20.480 1.00 85.56 110 ASP A CA 1
ATOM 841 C C . ASP A 1 110 ? 36.723 -5.189 -20.903 1.00 85.56 110 ASP A C 1
ATOM 843 O O . ASP A 1 110 ? 37.863 -5.604 -20.733 1.00 85.56 110 ASP A O 1
ATOM 847 N N . GLN A 1 111 ? 36.492 -3.973 -21.413 1.00 80.88 111 GLN A N 1
ATOM 848 C CA . GLN A 1 111 ? 37.565 -3.069 -21.844 1.00 80.88 111 GLN A CA 1
ATOM 849 C C . GLN A 1 111 ? 38.292 -2.384 -20.684 1.00 80.88 111 GLN A C 1
ATOM 851 O O . GLN A 1 111 ? 39.476 -2.089 -20.807 1.00 80.88 111 GLN A O 1
ATOM 856 N N . SER A 1 112 ? 37.597 -2.091 -19.582 1.00 77.81 112 SER A N 1
ATOM 857 C CA . SER A 1 112 ? 38.210 -1.444 -18.414 1.00 77.81 112 SER A CA 1
ATOM 858 C C . SER A 1 112 ? 38.453 -2.406 -17.254 1.00 77.81 112 SER A C 1
ATOM 860 O O . SER A 1 112 ? 39.050 -2.001 -16.267 1.00 77.81 112 SER A O 1
ATOM 862 N N . GLY A 1 113 ? 37.963 -3.648 -17.333 1.00 85.06 113 GLY A N 1
ATOM 863 C CA . GLY A 1 113 ? 38.059 -4.634 -16.252 1.00 85.06 113 GLY A CA 1
ATOM 864 C C . GLY A 1 113 ? 37.267 -4.255 -14.994 1.00 85.06 113 GLY A C 1
ATOM 865 O O . GLY A 1 113 ? 37.479 -4.827 -13.927 1.00 85.06 113 GLY A O 1
ATOM 866 N N . GLU A 1 114 ? 36.350 -3.290 -15.099 1.00 87.44 114 GLU A N 1
ATOM 867 C CA . GLU A 1 114 ? 35.635 -2.708 -13.963 1.00 87.44 114 GLU A CA 1
ATOM 868 C C . GLU A 1 114 ? 34.127 -2.925 -14.068 1.00 87.44 114 GLU A C 1
ATOM 870 O O . GLU A 1 114 ? 33.526 -2.955 -15.145 1.00 87.44 114 GLU A O 1
ATOM 875 N N . TRP A 1 115 ? 33.478 -3.009 -12.909 1.00 85.94 115 TRP A N 1
ATOM 876 C CA . TRP A 1 115 ? 32.027 -3.050 -12.828 1.00 85.94 115 TRP A CA 1
ATOM 877 C C . TRP A 1 115 ? 31.429 -1.650 -12.9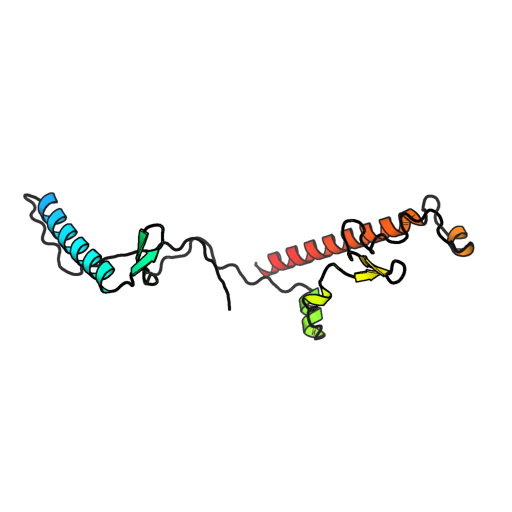72 1.00 85.94 115 TRP A C 1
ATOM 879 O O . TRP A 1 115 ? 31.419 -0.857 -12.030 1.00 85.94 115 TRP A O 1
ATOM 889 N N . LYS A 1 116 ? 30.842 -1.370 -14.136 1.00 87.25 116 LYS A N 1
ATOM 890 C CA . LYS A 1 116 ? 30.165 -0.103 -14.424 1.00 87.25 116 LYS A CA 1
ATOM 891 C C . LYS A 1 116 ? 28.652 -0.224 -14.314 1.00 87.25 116 LYS A C 1
ATOM 893 O O . LYS A 1 116 ? 28.049 -1.299 -14.373 1.00 87.25 116 LYS A O 1
ATOM 898 N N . ARG A 1 117 ? 27.989 0.914 -14.123 1.00 90.62 117 ARG A N 1
ATOM 899 C CA . ARG A 1 117 ? 26.523 0.967 -14.069 1.00 90.62 117 ARG A CA 1
ATOM 900 C C . ARG A 1 117 ? 25.947 0.794 -15.477 1.00 90.62 117 ARG A C 1
ATOM 902 O O . ARG A 1 117 ? 26.477 1.329 -16.445 1.00 90.62 117 ARG A O 1
ATOM 909 N N . LYS A 1 118 ? 24.819 0.090 -15.609 1.00 88.31 118 LYS A N 1
ATOM 910 C CA . LYS A 1 118 ? 24.108 -0.052 -16.899 1.00 88.31 118 LYS A CA 1
ATOM 911 C C . LYS A 1 118 ? 23.504 1.284 -17.349 1.00 88.31 118 LYS A C 1
ATOM 913 O O . LYS A 1 118 ? 23.453 1.586 -18.538 1.00 88.31 118 LYS A O 1
ATOM 918 N N . TRP A 1 119 ? 23.039 2.084 -16.391 1.00 87.94 119 TRP A N 1
ATOM 919 C CA . TRP A 1 119 ? 22.453 3.408 -16.599 1.00 87.94 119 TRP A CA 1
ATOM 920 C C . TRP A 1 119 ? 22.756 4.332 -15.406 1.00 87.94 119 TRP A C 1
ATOM 922 O O . TRP A 1 119 ? 23.015 3.863 -14.297 1.00 87.94 119 TRP A O 1
ATOM 932 N N . GLY A 1 120 ? 22.701 5.650 -15.619 1.00 86.31 120 GLY A N 1
ATOM 933 C CA . GLY A 1 120 ? 23.025 6.667 -14.608 1.00 86.31 120 GLY A CA 1
ATOM 934 C C . GLY A 1 120 ? 24.357 7.369 -14.891 1.00 86.31 120 GLY A C 1
ATOM 935 O O . GLY A 1 120 ? 24.762 7.478 -16.049 1.00 86.31 120 GLY A O 1
ATOM 936 N N . TYR A 1 121 ? 25.014 7.877 -13.845 1.00 82.75 121 TYR A N 1
ATOM 937 C CA . TYR A 1 121 ? 26.350 8.474 -13.958 1.00 82.75 121 TYR A CA 1
ATOM 938 C C . TYR A 1 121 ? 27.374 7.423 -14.409 1.00 82.75 121 TYR A C 1
ATOM 940 O O . TYR A 1 121 ? 27.385 6.322 -13.855 1.00 82.75 121 TYR A O 1
ATOM 948 N N . GLY A 1 122 ? 28.170 7.740 -15.437 1.00 80.56 122 GLY A N 1
ATOM 949 C CA . GLY A 1 122 ? 29.110 6.793 -16.055 1.00 80.56 122 GLY A CA 1
ATOM 950 C C . GLY A 1 122 ? 28.443 5.547 -16.657 1.00 80.56 122 GLY A C 1
ATOM 951 O O . GLY A 1 122 ? 29.057 4.487 -16.724 1.00 80.56 122 GLY A O 1
ATOM 952 N N . GLY A 1 123 ? 27.156 5.634 -17.015 1.00 83.38 123 GLY A N 1
ATOM 953 C CA . GLY A 1 123 ? 26.393 4.493 -17.509 1.00 83.38 123 GLY A CA 1
ATOM 954 C C . GLY A 1 123 ? 26.884 3.985 -18.867 1.00 83.38 123 GLY A C 1
ATOM 955 O O . GLY A 1 123 ? 27.101 4.771 -19.789 1.00 83.38 123 GLY A O 1
ATOM 956 N N . LEU A 1 124 ? 26.950 2.660 -19.024 1.00 84.38 124 LEU A N 1
ATOM 957 C CA . LEU A 1 124 ? 27.333 2.004 -20.285 1.00 84.38 124 LEU A CA 1
ATOM 958 C C . LEU A 1 124 ? 26.428 2.378 -21.470 1.00 84.38 124 LEU A C 1
ATOM 960 O O . LEU A 1 124 ? 26.843 2.304 -22.619 1.00 84.38 124 LEU A O 1
ATOM 964 N N . ASN A 1 125 ? 25.206 2.846 -21.210 1.00 81.12 125 ASN A N 1
ATOM 965 C CA . ASN A 1 125 ? 24.284 3.343 -22.232 1.00 81.12 125 ASN A CA 1
ATOM 966 C C . ASN A 1 125 ? 24.749 4.613 -22.978 1.00 81.12 125 ASN A C 1
ATOM 968 O O . ASN A 1 125 ? 24.077 5.030 -23.924 1.00 81.12 125 ASN A O 1
ATOM 972 N N . LYS A 1 126 ? 25.823 5.268 -22.522 1.00 78.88 126 LYS A N 1
ATOM 973 C CA . LYS A 1 126 ? 26.446 6.429 -23.179 1.00 78.88 126 LYS A CA 1
ATOM 974 C C . LYS A 1 126 ? 27.872 6.149 -23.667 1.00 78.88 126 LYS A C 1
ATOM 976 O O . LYS A 1 126 ? 28.516 7.067 -24.162 1.00 78.88 126 LYS A O 1
ATOM 981 N N . LYS A 1 127 ? 28.357 4.911 -23.537 1.00 76.81 127 LYS A N 1
ATOM 982 C CA . LYS A 1 127 ? 29.672 4.503 -24.047 1.00 76.81 127 LYS A CA 1
ATOM 983 C C . LYS A 1 127 ? 29.749 4.802 -25.554 1.00 76.81 127 LYS A C 1
ATOM 985 O O . LYS A 1 127 ? 28.779 4.527 -26.260 1.00 76.81 127 LYS A O 1
ATOM 990 N N . GLY A 1 128 ? 30.832 5.422 -26.022 1.00 74.75 128 GLY A N 1
ATOM 991 C CA . GLY A 1 128 ? 30.983 5.845 -27.420 1.00 74.75 128 GLY A CA 1
ATOM 992 C C . GLY A 1 128 ? 30.448 7.241 -27.761 1.00 74.75 128 GLY A C 1
ATOM 993 O O . GLY A 1 128 ? 30.650 7.719 -28.871 1.00 74.75 128 GLY A O 1
ATOM 994 N N . GLN A 1 129 ? 29.731 7.916 -26.849 1.00 72.50 129 GLN A N 1
ATOM 995 C CA . GLN A 1 129 ? 29.208 9.264 -27.121 1.00 72.50 129 GLN A CA 1
ATOM 996 C C . GLN A 1 129 ? 30.255 10.364 -26.905 1.00 72.50 129 GLN A C 1
ATOM 998 O O . GLN A 1 129 ? 30.256 11.340 -27.658 1.00 72.50 129 GLN A O 1
ATOM 1003 N N . ASP A 1 130 ? 31.085 10.198 -25.878 1.00 74.69 130 ASP A N 1
ATOM 1004 C CA . ASP A 1 130 ? 32.111 11.161 -25.465 1.00 74.69 130 ASP A CA 1
ATOM 1005 C C . ASP A 1 130 ? 33.487 10.827 -26.078 1.00 74.69 130 ASP A C 1
ATOM 1007 O O . ASP A 1 130 ? 34.483 11.474 -25.757 1.00 74.69 130 ASP A O 1
ATOM 1011 N N . ASP A 1 131 ? 33.542 9.823 -26.960 1.00 80.06 131 ASP A N 1
ATOM 1012 C CA . ASP A 1 131 ? 34.770 9.414 -27.634 1.00 80.06 131 ASP A CA 1
ATOM 1013 C C . ASP A 1 131 ? 35.203 10.521 -28.615 1.00 80.06 131 ASP A C 1
ATOM 1015 O O . ASP A 1 131 ? 34.386 10.994 -29.414 1.00 80.06 131 ASP A O 1
ATOM 1019 N N . PRO A 1 132 ? 36.478 10.952 -28.578 1.00 78.62 132 PRO A N 1
ATOM 1020 C CA . PRO A 1 132 ? 36.970 12.049 -29.411 1.00 78.62 132 PRO A CA 1
ATOM 1021 C C . PRO A 1 132 ? 37.059 11.683 -30.899 1.00 78.62 132 PRO A C 1
ATOM 1023 O O . PRO A 1 132 ? 37.102 12.574 -31.744 1.00 78.62 132 PRO A O 1
ATOM 1026 N N . ILE A 1 133 ? 37.096 10.387 -31.223 1.00 79.19 133 ILE A N 1
ATOM 1027 C CA . ILE A 1 133 ? 37.196 9.858 -32.584 1.00 79.19 133 ILE A CA 1
ATOM 1028 C C . ILE A 1 133 ? 36.144 8.761 -32.729 1.00 79.19 133 ILE A C 1
ATOM 1030 O O . ILE A 1 133 ? 36.076 7.853 -31.904 1.00 79.19 133 ILE A O 1
ATOM 1034 N N . VAL A 1 134 ? 35.330 8.846 -33.780 1.00 78.38 134 VAL A N 1
ATOM 1035 C CA . VAL A 1 134 ? 34.340 7.826 -34.135 1.00 78.38 134 VAL A CA 1
ATOM 1036 C C . VAL A 1 134 ? 34.622 7.379 -35.558 1.00 78.38 134 VAL A C 1
ATOM 1038 O O . VAL A 1 134 ? 34.716 8.207 -36.462 1.00 78.38 134 VAL A O 1
ATOM 1041 N N . GLU A 1 135 ? 34.766 6.072 -35.751 1.00 78.81 135 GLU A N 1
ATOM 1042 C CA . GLU A 1 135 ? 34.944 5.481 -37.073 1.00 78.81 135 GLU A CA 1
ATOM 1043 C C . GLU A 1 135 ? 33.637 5.582 -37.867 1.00 78.81 135 GLU A C 1
ATOM 1045 O O . GLU A 1 135 ? 32.565 5.199 -37.391 1.00 78.81 135 GLU A O 1
ATOM 1050 N N . ILE A 1 136 ? 33.720 6.132 -39.079 1.00 77.00 136 ILE A N 1
ATOM 1051 C CA . ILE A 1 136 ? 32.568 6.354 -39.953 1.00 77.00 136 ILE A CA 1
ATOM 1052 C C . ILE A 1 136 ? 32.826 5.654 -41.283 1.00 77.00 136 ILE A C 1
ATOM 1054 O O . ILE A 1 136 ? 33.877 5.831 -41.896 1.00 77.00 136 ILE A O 1
ATOM 1058 N N . ASP A 1 137 ? 31.835 4.905 -41.761 1.00 79.44 137 ASP A N 1
ATOM 1059 C CA . ASP A 1 137 ? 31.820 4.435 -43.142 1.00 79.44 137 ASP A CA 1
ATOM 1060 C C . ASP A 1 137 ? 31.551 5.619 -44.087 1.00 79.44 137 ASP A C 1
ATOM 1062 O O . ASP A 1 137 ? 30.490 6.254 -44.052 1.00 79.44 137 ASP A O 1
ATOM 1066 N N . MET A 1 138 ? 32.517 5.903 -44.960 1.00 73.38 138 MET A N 1
ATOM 1067 C CA . MET A 1 138 ? 32.480 6.998 -45.933 1.00 73.38 138 MET A CA 1
ATOM 1068 C C . MET A 1 138 ? 31.270 6.925 -46.873 1.00 73.38 138 MET A C 1
ATOM 1070 O O . MET A 1 138 ? 30.801 7.959 -47.360 1.00 73.38 138 MET A O 1
ATOM 1074 N N . LYS A 1 139 ? 30.737 5.723 -47.127 1.00 75.75 139 LYS A N 1
ATOM 1075 C CA . LYS A 1 139 ? 29.521 5.549 -47.929 1.00 75.75 139 LYS A CA 1
ATOM 1076 C C . LYS A 1 139 ? 28.278 6.020 -47.170 1.00 75.75 139 LYS A C 1
ATOM 1078 O O . LYS A 1 139 ? 27.458 6.743 -47.732 1.00 75.75 139 LYS A O 1
ATOM 1083 N N . ALA A 1 140 ? 28.179 5.678 -45.886 1.00 71.25 140 ALA A N 1
ATOM 1084 C CA . ALA A 1 140 ? 27.067 6.067 -45.022 1.00 71.25 140 ALA A CA 1
ATOM 1085 C C . ALA A 1 140 ? 27.048 7.577 -44.720 1.00 71.25 140 ALA A C 1
ATOM 1087 O O . ALA A 1 140 ? 25.975 8.162 -44.577 1.00 71.25 140 ALA A O 1
ATOM 1088 N N . GLU A 1 141 ? 28.215 8.228 -44.668 1.00 71.06 141 GLU A N 1
ATOM 1089 C CA . GLU A 1 141 ? 28.302 9.688 -44.526 1.00 71.06 141 GLU A CA 1
ATOM 1090 C C . GLU A 1 141 ? 27.792 10.414 -45.777 1.00 71.06 141 GLU A C 1
ATOM 1092 O O . GLU A 1 141 ? 27.062 11.398 -45.674 1.00 71.06 141 GLU A O 1
ATOM 1097 N N . ARG A 1 142 ? 28.118 9.908 -46.973 1.00 71.38 142 ARG A N 1
ATOM 1098 C CA . ARG A 1 142 ? 27.717 10.530 -48.245 1.00 71.38 142 ARG A CA 1
ATOM 1099 C C . ARG A 1 142 ? 26.201 10.502 -48.476 1.00 71.38 142 ARG A C 1
ATOM 1101 O O . ARG A 1 142 ? 25.670 11.382 -49.144 1.00 71.38 142 ARG A O 1
ATOM 1108 N N . GLU A 1 143 ? 25.507 9.517 -47.913 1.00 75.44 143 GLU A N 1
ATOM 1109 C CA . GLU A 1 143 ? 24.046 9.374 -47.987 1.00 75.44 143 GLU A CA 1
ATOM 1110 C C . GLU A 1 143 ? 23.305 10.111 -46.848 1.00 75.44 143 GLU A C 1
ATOM 1112 O O . GLU A 1 143 ? 22.069 10.117 -46.797 1.00 75.44 143 GLU A O 1
ATOM 1117 N N . ARG A 1 144 ? 24.027 10.754 -45.918 1.00 67.88 144 ARG A N 1
ATOM 1118 C CA . ARG A 1 144 ? 23.429 11.407 -44.748 1.00 67.88 144 ARG A CA 1
ATOM 1119 C C . ARG A 1 144 ? 22.693 12.701 -45.130 1.00 67.88 144 ARG A C 1
ATOM 1121 O O . ARG A 1 144 ? 23.142 13.510 -45.937 1.00 67.88 144 ARG A O 1
ATOM 1128 N N . LYS A 1 145 ? 21.548 12.948 -44.479 1.00 73.19 145 LYS A N 1
ATOM 1129 C CA . LYS A 1 145 ? 20.797 14.209 -44.616 1.00 73.19 145 LYS A CA 1
ATOM 1130 C C . LYS A 1 145 ? 21.576 15.389 -44.025 1.00 73.19 145 LYS A C 1
ATOM 1132 O O . LYS A 1 145 ? 22.048 15.317 -42.887 1.00 73.19 145 LYS A O 1
ATOM 1137 N N . ALA A 1 146 ? 21.611 16.502 -44.759 1.00 67.00 146 ALA A N 1
ATOM 1138 C CA . ALA A 1 146 ? 22.244 17.744 -44.321 1.00 67.00 146 ALA A CA 1
ATOM 1139 C C . ALA A 1 146 ? 21.784 18.151 -42.904 1.00 67.00 146 ALA A C 1
ATOM 1141 O O . ALA A 1 146 ? 20.587 18.180 -42.607 1.00 67.00 146 ALA A O 1
ATOM 1142 N N . GLY A 1 147 ? 22.746 18.434 -42.017 1.00 66.88 147 GLY A N 1
ATOM 1143 C CA . GLY A 1 147 ? 22.495 18.878 -40.639 1.00 66.88 147 GLY A CA 1
ATOM 1144 C C . GLY A 1 147 ? 22.366 17.774 -39.578 1.00 66.88 147 GLY A C 1
ATOM 1145 O O . GLY A 1 147 ? 22.006 18.075 -38.437 1.00 66.88 147 GLY A O 1
ATOM 1146 N N . THR A 1 148 ? 22.657 16.509 -39.904 1.00 70.12 148 THR A N 1
ATOM 1147 C CA . THR A 1 148 ? 22.794 15.427 -38.904 1.00 70.12 148 THR A CA 1
ATOM 1148 C C . THR A 1 148 ? 24.262 15.103 -38.624 1.00 70.12 148 THR A C 1
ATOM 1150 O O . THR A 1 148 ? 25.106 15.283 -39.492 1.00 70.12 148 THR A O 1
ATOM 1153 N N . SER A 1 149 ? 24.578 14.677 -37.396 1.00 74.00 149 SER A N 1
ATOM 1154 C CA . SER A 1 149 ? 25.931 14.262 -37.006 1.00 74.00 149 SER A CA 1
ATOM 1155 C C . SER A 1 149 ? 25.889 12.933 -36.265 1.00 74.00 149 SER A C 1
ATOM 1157 O O . SER A 1 149 ? 24.972 12.689 -35.474 1.00 74.00 149 SER A O 1
ATOM 1159 N N . VAL A 1 150 ? 26.914 12.107 -36.474 1.00 73.38 150 VAL A N 1
ATOM 1160 C CA . VAL A 1 150 ? 27.028 10.747 -35.915 1.00 73.38 150 VAL A CA 1
ATOM 1161 C C . VAL A 1 150 ? 26.833 10.748 -34.392 1.00 73.38 150 VAL A C 1
ATOM 1163 O O . VAL A 1 150 ? 26.019 9.999 -33.855 1.00 73.38 150 VAL A O 1
ATOM 1166 N N . HIS A 1 151 ? 27.467 11.689 -33.684 1.00 71.75 151 HIS A N 1
ATOM 1167 C CA . HIS A 1 151 ? 27.333 11.829 -32.226 1.00 71.75 151 HIS A CA 1
ATOM 1168 C C . HIS A 1 151 ? 25.916 12.224 -31.761 1.00 71.75 151 HIS A C 1
ATOM 1170 O O . HIS A 1 151 ? 25.507 11.930 -30.629 1.00 71.75 151 HIS A O 1
ATOM 1176 N N . ARG A 1 152 ? 25.144 12.927 -32.604 1.00 79.06 152 ARG A N 1
ATOM 1177 C CA . ARG A 1 152 ? 23.769 13.347 -32.287 1.00 79.06 152 ARG A CA 1
ATOM 1178 C C . ARG A 1 152 ? 22.739 12.278 -32.628 1.00 79.06 152 ARG A C 1
ATOM 1180 O O . ARG A 1 152 ? 21.700 12.261 -31.964 1.00 79.06 152 ARG A O 1
ATOM 1187 N N . ASP A 1 153 ? 23.019 11.383 -33.570 1.00 81.00 153 ASP A N 1
ATOM 1188 C CA . ASP A 1 153 ? 22.103 10.316 -33.986 1.00 81.00 153 ASP A CA 1
ATOM 1189 C C . ASP A 1 153 ? 21.775 9.380 -32.810 1.00 81.00 153 ASP A C 1
ATOM 1191 O O . ASP A 1 153 ? 20.604 9.229 -32.449 1.00 81.00 153 ASP A O 1
ATOM 1195 N N . SER A 1 154 ? 22.788 8.914 -32.071 1.00 80.38 154 SER A N 1
ATOM 1196 C CA . SER A 1 154 ? 22.604 8.088 -30.863 1.00 80.38 154 SER A CA 1
ATOM 1197 C C . SER A 1 154 ? 21.807 8.795 -29.757 1.00 80.38 154 SER A C 1
ATOM 1199 O O . SER A 1 154 ? 21.102 8.172 -28.957 1.00 80.38 154 SER A O 1
ATOM 1201 N N . ARG A 1 155 ? 21.900 10.129 -29.658 1.00 84.31 155 ARG A N 1
ATOM 1202 C CA . ARG A 1 155 ? 21.081 10.920 -28.719 1.00 84.31 155 ARG A CA 1
ATOM 1203 C C . ARG A 1 155 ? 19.646 11.072 -29.223 1.00 84.31 155 ARG A C 1
ATOM 1205 O O . ARG A 1 155 ? 18.711 11.026 -28.418 1.00 84.31 155 ARG A O 1
ATOM 1212 N N . ARG A 1 156 ? 19.469 11.268 -30.530 1.00 86.06 156 ARG A N 1
ATOM 1213 C CA . ARG A 1 156 ? 18.169 11.411 -31.190 1.00 86.06 156 ARG A CA 1
ATOM 1214 C C . ARG A 1 156 ? 17.359 10.126 -31.070 1.00 86.06 156 ARG A C 1
ATOM 1216 O O . ARG A 1 156 ? 16.210 10.203 -30.640 1.00 86.06 156 ARG A O 1
ATOM 1223 N N . GLU A 1 157 ? 17.968 8.978 -31.346 1.00 87.38 157 GLU A N 1
ATOM 122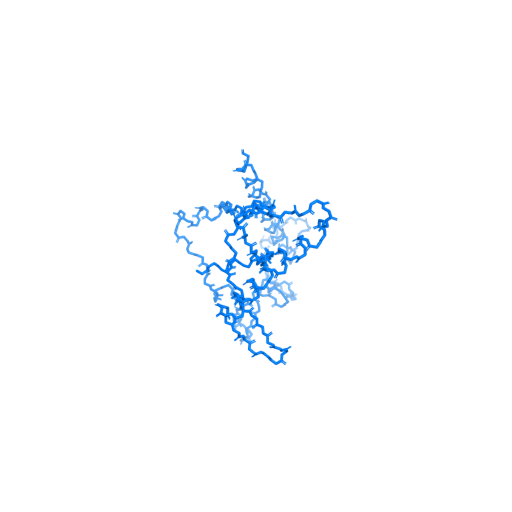4 C CA . GLU A 1 157 ? 17.328 7.667 -31.236 1.00 87.38 157 GLU A CA 1
ATOM 1225 C C . GLU A 1 157 ? 16.877 7.384 -29.796 1.00 87.38 157 GLU A C 1
ATOM 1227 O O . GLU A 1 157 ? 15.714 7.060 -29.551 1.00 87.38 157 GLU A O 1
ATOM 1232 N N . ARG A 1 158 ? 17.746 7.612 -28.800 1.00 86.50 158 ARG A N 1
ATOM 1233 C CA . ARG A 1 158 ? 17.374 7.473 -27.379 1.00 86.50 158 ARG A CA 1
ATOM 1234 C C . ARG A 1 158 ? 16.191 8.360 -27.001 1.00 86.50 158 ARG A C 1
ATOM 1236 O O . ARG A 1 158 ? 15.275 7.905 -26.316 1.00 86.50 158 ARG A O 1
ATOM 1243 N N . LYS A 1 159 ? 16.188 9.619 -27.453 1.00 90.19 159 LYS A N 1
ATOM 1244 C CA . LYS A 1 159 ? 15.081 10.554 -27.204 1.00 90.19 159 LYS A CA 1
ATOM 1245 C C . LYS A 1 159 ? 13.795 10.094 -27.891 1.00 90.19 159 LYS A C 1
ATOM 1247 O O . LYS A 1 159 ? 12.719 10.235 -27.313 1.00 90.19 159 LYS A O 1
ATOM 1252 N N . GLU A 1 160 ? 13.881 9.541 -29.097 1.00 92.88 160 GLU A N 1
ATOM 1253 C CA . GLU A 1 160 ? 12.729 8.967 -29.792 1.00 92.88 160 GLU A CA 1
ATOM 1254 C C . GLU A 1 160 ? 12.179 7.740 -29.055 1.00 92.88 160 GLU A C 1
ATOM 1256 O O . GLU A 1 160 ? 10.976 7.670 -28.806 1.00 92.88 160 GLU A O 1
ATOM 1261 N N . ASN A 1 161 ? 13.044 6.818 -28.632 1.00 92.06 161 ASN A N 1
ATOM 1262 C CA . ASN A 1 161 ? 12.663 5.633 -27.867 1.00 92.06 161 ASN A CA 1
ATOM 1263 C C . ASN A 1 161 ? 12.003 6.003 -26.534 1.00 92.06 161 ASN A C 1
ATOM 1265 O O . ASN A 1 161 ? 10.978 5.420 -26.171 1.00 92.06 161 ASN A O 1
ATOM 1269 N N . LEU A 1 162 ? 12.519 7.026 -25.848 1.00 92.56 162 LEU A N 1
ATOM 1270 C CA . LEU A 1 162 ? 11.913 7.572 -24.635 1.00 92.56 162 LEU A CA 1
ATOM 1271 C C . LEU A 1 162 ? 10.514 8.141 -24.913 1.00 92.56 162 LEU A C 1
ATOM 1273 O O . LEU A 1 162 ? 9.548 7.725 -24.276 1.00 92.56 162 LEU A O 1
ATOM 1277 N N . ARG A 1 163 ? 10.368 8.987 -25.942 1.00 95.25 163 ARG A N 1
ATOM 1278 C CA . ARG A 1 163 ? 9.062 9.520 -26.378 1.00 95.25 163 ARG A CA 1
ATOM 1279 C C . ARG A 1 163 ? 8.085 8.409 -26.766 1.00 95.25 163 ARG A C 1
ATOM 1281 O O . ARG A 1 163 ? 6.895 8.481 -26.468 1.00 95.25 163 ARG A O 1
ATOM 1288 N N . ARG A 1 164 ? 8.567 7.365 -27.443 1.00 95.56 164 ARG A N 1
ATOM 1289 C CA . ARG A 1 164 ? 7.770 6.196 -27.832 1.00 95.56 164 ARG A CA 1
ATOM 1290 C C . ARG A 1 164 ? 7.308 5.415 -26.601 1.00 95.56 164 ARG A C 1
ATOM 1292 O O . ARG A 1 164 ? 6.159 4.976 -26.573 1.00 95.56 164 ARG A O 1
ATOM 1299 N N . ASN A 1 165 ? 8.161 5.270 -25.589 1.00 94.38 165 ASN A N 1
ATOM 1300 C CA . ASN A 1 165 ? 7.805 4.628 -24.326 1.00 94.38 165 ASN A CA 1
ATOM 1301 C C . ASN A 1 165 ? 6.744 5.434 -23.560 1.00 94.38 165 ASN A C 1
ATOM 1303 O O . ASN A 1 165 ? 5.719 4.881 -23.172 1.00 94.38 165 ASN A O 1
ATOM 1307 N N . GLU A 1 166 ? 6.917 6.752 -23.446 1.00 95.31 166 GLU A N 1
ATOM 1308 C CA . GLU A 1 166 ? 5.928 7.646 -22.826 1.00 95.31 166 GLU A CA 1
ATOM 1309 C C . GLU A 1 166 ? 4.566 7.577 -23.527 1.00 95.31 166 GLU A C 1
ATOM 1311 O O . GLU A 1 166 ? 3.525 7.486 -22.875 1.00 95.31 166 GLU A O 1
ATOM 1316 N N . ARG A 1 167 ? 4.552 7.560 -24.867 1.00 95.19 167 ARG A N 1
ATOM 1317 C CA . ARG A 1 167 ? 3.317 7.385 -25.650 1.00 95.19 167 ARG A CA 1
ATOM 1318 C C . ARG A 1 167 ? 2.627 6.055 -25.333 1.00 95.19 167 ARG A C 1
ATOM 1320 O O . ARG A 1 167 ? 1.408 6.030 -25.169 1.00 95.19 167 ARG A O 1
ATOM 1327 N N . LYS A 1 168 ? 3.385 4.958 -25.212 1.00 93.94 168 LYS A N 1
ATOM 1328 C CA . LYS A 1 168 ? 2.848 3.639 -24.828 1.00 93.94 168 LYS A CA 1
ATOM 1329 C C . LYS A 1 168 ? 2.315 3.639 -23.393 1.00 93.94 168 LYS A C 1
ATOM 1331 O O . LYS A 1 168 ? 1.226 3.119 -23.169 1.00 93.94 168 LYS A O 1
ATOM 1336 N N . MET A 1 169 ? 3.026 4.262 -22.451 1.00 92.94 169 MET A N 1
ATOM 1337 C CA . MET A 1 169 ? 2.585 4.407 -21.059 1.00 92.94 169 MET A CA 1
ATOM 1338 C C . MET A 1 169 ? 1.259 5.170 -20.975 1.00 92.94 169 MET A C 1
ATOM 1340 O O . MET A 1 169 ? 0.313 4.677 -20.366 1.00 92.94 169 MET A O 1
ATOM 1344 N N . LYS A 1 170 ? 1.151 6.322 -21.651 1.00 93.06 170 LYS A N 1
ATOM 1345 C CA . LYS A 1 170 ? -0.086 7.118 -21.700 1.00 93.06 170 LYS A CA 1
ATOM 1346 C C . LYS A 1 170 ? -1.246 6.343 -22.327 1.00 93.06 170 LYS A C 1
ATOM 1348 O O . LYS A 1 170 ? -2.361 6.411 -21.822 1.00 93.06 170 LYS A O 1
ATOM 1353 N N . LYS A 1 171 ? -0.995 5.578 -23.396 1.00 92.50 171 LYS A N 1
ATOM 1354 C CA . LYS A 1 171 ? -2.021 4.728 -24.022 1.00 92.50 171 LYS A CA 1
ATOM 1355 C C . LYS A 1 171 ? -2.505 3.626 -23.077 1.00 92.50 171 LYS A C 1
ATOM 1357 O O . LYS A 1 171 ? -3.709 3.431 -22.967 1.00 92.50 171 LYS A O 1
ATOM 1362 N N . ASN A 1 172 ? -1.594 2.951 -22.376 1.00 92.12 172 ASN A N 1
ATOM 1363 C CA . ASN A 1 172 ? -1.959 1.931 -21.391 1.00 92.12 172 ASN A CA 1
ATOM 1364 C C . ASN A 1 172 ? -2.749 2.537 -20.220 1.00 92.12 172 ASN A C 1
ATOM 1366 O O . ASN A 1 172 ? -3.725 1.940 -19.787 1.00 92.12 172 ASN A O 1
ATOM 1370 N N . ALA A 1 173 ? -2.366 3.727 -19.745 1.00 89.88 173 ALA A N 1
ATOM 1371 C CA . ALA A 1 173 ? -3.081 4.429 -18.679 1.00 89.88 173 ALA A CA 1
ATOM 1372 C C . ALA A 1 173 ? -4.505 4.828 -19.098 1.00 89.88 173 ALA A C 1
ATOM 1374 O O . ALA A 1 173 ? -5.438 4.627 -18.332 1.00 89.88 173 ALA A O 1
ATOM 1375 N N . ARG A 1 174 ? -4.693 5.328 -20.328 1.00 89.81 174 ARG A N 1
ATOM 1376 C CA . ARG A 1 174 ? -6.034 5.613 -20.872 1.00 89.81 174 ARG A CA 1
ATOM 1377 C C . ARG A 1 174 ? -6.894 4.352 -20.942 1.00 89.81 174 ARG A C 1
ATOM 1379 O O . ARG A 1 174 ? -7.986 4.341 -20.404 1.00 89.81 174 ARG A O 1
ATOM 1386 N N . GLN A 1 175 ? -6.356 3.265 -21.497 1.00 87.50 175 GLN A N 1
ATOM 1387 C CA . GLN A 1 175 ? -7.068 1.983 -21.572 1.00 87.50 175 GLN A CA 1
ATOM 1388 C C . GLN A 1 175 ? -7.402 1.395 -20.193 1.00 87.50 175 GLN A C 1
ATOM 1390 O O . GLN A 1 175 ? -8.407 0.709 -20.054 1.00 87.50 175 GLN A O 1
ATOM 1395 N N . ALA A 1 176 ? -6.565 1.652 -19.186 1.00 86.06 176 ALA A N 1
ATOM 1396 C CA . ALA A 1 176 ? -6.834 1.261 -17.807 1.00 86.06 176 ALA A CA 1
ATOM 1397 C C . ALA A 1 176 ? -8.005 2.047 -17.195 1.00 86.06 176 ALA A C 1
ATOM 1399 O O . ALA A 1 176 ? -8.785 1.463 -16.455 1.00 86.06 176 ALA A O 1
ATOM 1400 N N . MET A 1 177 ? -8.131 3.339 -17.515 1.00 83.38 177 MET A N 1
ATOM 1401 C CA . MET A 1 177 ? -9.255 4.172 -17.072 1.00 83.38 177 MET A CA 1
ATOM 1402 C C . MET A 1 177 ? -10.548 3.844 -17.826 1.00 83.38 177 MET A C 1
ATOM 1404 O O . MET A 1 177 ? -11.600 3.759 -17.208 1.00 83.38 177 MET A O 1
ATOM 1408 N N . ASP A 1 178 ? -10.476 3.622 -19.142 1.00 79.81 178 ASP A N 1
ATOM 1409 C CA . ASP A 1 178 ? -11.654 3.288 -19.955 1.00 79.81 178 ASP A CA 1
ATOM 1410 C C . ASP A 1 178 ? -12.233 1.917 -19.582 1.00 79.81 178 ASP A C 1
ATOM 1412 O O . ASP A 1 178 ? -13.442 1.751 -19.577 1.00 79.81 178 ASP A O 1
ATOM 1416 N N . GLY A 1 179 ? -11.384 0.947 -19.222 1.00 66.94 179 GLY A N 1
ATOM 1417 C CA . GLY A 1 179 ? -11.829 -0.356 -18.714 1.00 66.94 179 GLY A CA 1
ATOM 1418 C C . GLY A 1 179 ? -12.339 -0.339 -17.269 1.00 66.94 179 GLY A C 1
ATOM 1419 O O . GLY A 1 179 ? -12.662 -1.402 -16.747 1.00 66.94 179 GLY A O 1
ATOM 1420 N N . LYS A 1 180 ? -12.342 0.832 -16.617 1.00 58.78 180 LYS A N 1
ATOM 1421 C CA . LYS A 1 180 ? -12.901 1.053 -15.278 1.00 58.78 180 LYS A CA 1
ATOM 1422 C C . LYS A 1 180 ? -14.325 1.640 -15.324 1.00 58.78 180 LYS A C 1
ATOM 1424 O O . LYS A 1 180 ? -15.003 1.626 -14.302 1.00 58.78 180 LYS A O 1
ATOM 1429 N N . LYS A 1 181 ? -14.751 2.175 -16.477 1.00 49.31 181 LYS A N 1
ATOM 1430 C CA . LYS A 1 181 ? -16.148 2.557 -16.745 1.00 49.31 181 LYS A CA 1
ATOM 1431 C C . LYS A 1 181 ? -16.993 1.322 -17.022 1.00 49.31 181 LYS A C 1
ATOM 1433 O O . LYS A 1 181 ? -18.172 1.366 -16.623 1.00 49.31 181 LYS A O 1
#

Sequence (181 aa):
MVLGRTSDRIDEVPAEDANPAVIDPSAPEQSLAEIARDGAQALINQLLTACPLATTKDGVLISLPEPTTRIPREKPVPEAKPPTKWERFAAKKGIKPKTREQRRNLAFDDQSGEWKRKWGYGGLNKKGQDDPIVEIDMKAERERKAGTSVHRDSRRERKENLRRNERKMKKNARQAMDGKK

Radius of gyration: 33.56 Å; chains: 1; bounding box: 73×36×89 Å

Organism: NCBI:txid1094350

Foldseek 3Di:
DDPPPDDDDPQDQDQDDPDDQDADPVCRPVSVVVVVVVSVVVSVCCQVPVWDWDQDPVGIDTDGDRDPDDDDDPDDDPDDQDDAPVRVVCVVVVPDDDDPVRPDQWDQDPVVRDIDGCDDVRHPLCPPLPDPDDDDDPVVVVPDDPPDDPSCVSVVVVVVVVVVVVVSVVVRVVVRVVVVD

InterPro domains:
  IPR007023 Ribosomal biogenesis regulatory protein [PF04939] (18-172)

Secondary structure (DSSP, 8-state):
------S-----------S-----TTSHHHHHHHHHHHHHHHHHHHHHHHSPEEEETTEEEE-PPPP-S-PPPSSPPPPPPPPPHHHHHHHHHT-PPPPTTTTSS-EEETTTTEEE-SSSTT-GGGTTTS-S-----HHHHHTSPTT--HHHHHHHHHHHHHHHHHHHHHHHHHHHHHTT-